Protein AF-A0A7S0MTZ6-F1 (afdb_monomer_lite)

Organism: NCBI:txid233186

InterPro domains:
  IPR000225 Armadillo [PF00514] (125-164)
  IPR000225 Armadillo [SM00185] (39-80)
  IPR000225 Armadillo [SM00185] (82-123)
  IPR000225 Armadillo [SM00185] (125-165)
  IPR011989 Armadillo-like helical [G3DSA:1.25.10.10] (43-173)
  IPR016024 Armadillo-type fold [SSF48371] (46-166)

Secondary structure (DSSP, 8-state):
-----S--S---S---PPP--PPP-PPPGGGG-TTSSSS-PPPPHHHHTTHHHHHHHHHH-TT-HHHHHHHHHHHHHHHTT-HHHHHHHHHTTHHHHHHHHTT-TT-HHHHHHHHHHHHHHTTT-HHHHHHHHHTTHHHHHHHHHT-S-HHHHHHHHHHHHHHH------------

Radius of gyration: 20.76 Å; chains: 1; bounding box: 44×49×82 Å

Foldseek 3Di:
DPPPPPPDPDDDDDDDDDPPPDDPDDPDPVVQPPVVDPPDDPQPVCVVVVVLLVLLVQLVDPPCLVSVLVSLQVLLVQLAVHQSSLVSNLVSVSLLSLLVQLVPPVRLSSVLSSLSNLLSSLQPDPSSLVSCVVSVSLVSLVVQCPDPDPSSNVSSVSSCCSSVPPPVPDPPDPDD

Structure (mmCIF, N/CA/C/O backbone):
data_AF-A0A7S0MTZ6-F1
#
_entry.id   AF-A0A7S0MTZ6-F1
#
loop_
_atom_site.group_PDB
_atom_site.id
_atom_site.type_symbol
_atom_site.label_atom_id
_atom_site.label_alt_id
_atom_site.label_comp_id
_atom_site.label_asym_id
_atom_site.label_entity_id
_atom_site.label_seq_id
_atom_site.pdbx_PDB_ins_code
_atom_site.Cartn_x
_atom_site.Cartn_y
_atom_site.Cartn_z
_atom_site.occupancy
_atom_site.B_iso_or_equiv
_atom_site.auth_seq_id
_atom_site.auth_comp_id
_atom_site.auth_asym_id
_atom_site.auth_atom_id
_atom_site.pdbx_PDB_model_num
ATOM 1 N N . ALA A 1 1 ? -5.129 -11.705 45.452 1.00 44.97 1 ALA A N 1
ATOM 2 C CA . ALA A 1 1 ? -3.745 -11.974 45.009 1.00 44.97 1 ALA A CA 1
ATOM 3 C C . ALA A 1 1 ? -3.607 -13.421 44.516 1.00 44.97 1 ALA A C 1
ATOM 5 O O . ALA A 1 1 ? -2.888 -14.213 45.104 1.00 44.97 1 ALA A O 1
ATOM 6 N N . ALA A 1 2 ? -4.328 -13.774 43.446 1.00 29.50 2 ALA A N 1
ATOM 7 C CA . ALA A 1 2 ? -4.371 -15.137 42.908 1.00 29.50 2 ALA A CA 1
ATOM 8 C C . ALA A 1 2 ? -4.611 -15.106 41.385 1.00 29.50 2 ALA A C 1
ATOM 10 O O . ALA A 1 2 ? -5.609 -15.612 40.892 1.00 29.50 2 ALA A O 1
ATOM 11 N N . ALA A 1 3 ? -3.708 -14.459 40.643 1.00 29.78 3 ALA A N 1
ATOM 12 C CA . ALA A 1 3 ? -3.711 -14.428 39.172 1.00 29.78 3 ALA A CA 1
ATOM 13 C C . ALA A 1 3 ? -2.573 -15.293 38.589 1.00 29.78 3 ALA A C 1
ATOM 15 O O . ALA A 1 3 ? -2.017 -14.992 37.540 1.00 29.78 3 ALA A O 1
ATOM 16 N N . ALA A 1 4 ? -2.228 -16.369 39.305 1.00 33.75 4 ALA A N 1
ATOM 17 C CA . ALA A 1 4 ? -1.254 -17.395 38.926 1.00 33.75 4 ALA A CA 1
ATOM 18 C C . ALA A 1 4 ? -1.939 -18.745 38.598 1.00 33.75 4 ALA A C 1
ATOM 20 O O . ALA A 1 4 ? -1.322 -19.797 38.716 1.00 33.75 4 ALA A O 1
ATOM 21 N N . ALA A 1 5 ? -3.226 -18.729 38.216 1.00 31.94 5 ALA A N 1
ATOM 22 C CA . ALA A 1 5 ? -4.073 -19.929 38.171 1.00 31.94 5 ALA A CA 1
ATOM 23 C C . ALA A 1 5 ? -4.900 -20.142 36.880 1.00 31.94 5 ALA A C 1
ATOM 25 O O . ALA A 1 5 ? -5.886 -20.865 36.910 1.00 31.94 5 ALA A O 1
ATOM 26 N N . ALA A 1 6 ? -4.494 -19.608 35.724 1.00 32.09 6 ALA A N 1
ATOM 27 C CA . ALA A 1 6 ? -5.002 -20.086 34.420 1.00 32.09 6 ALA A CA 1
ATOM 28 C C . ALA A 1 6 ? -3.858 -20.581 33.515 1.00 32.09 6 ALA A C 1
ATOM 30 O O . ALA A 1 6 ? -3.879 -20.437 32.299 1.00 32.09 6 ALA A O 1
ATOM 31 N N . ALA A 1 7 ? -2.842 -21.156 34.167 1.00 34.03 7 ALA A N 1
ATOM 32 C CA . ALA A 1 7 ? -1.643 -21.770 33.606 1.00 34.03 7 ALA A CA 1
ATOM 33 C C . ALA A 1 7 ? -1.713 -23.318 33.600 1.00 34.03 7 ALA A C 1
ATOM 35 O O . ALA A 1 7 ? -0.684 -23.980 33.657 1.00 34.03 7 ALA A O 1
ATOM 36 N N . ALA A 1 8 ? -2.905 -23.927 33.549 1.00 29.00 8 ALA A N 1
ATOM 37 C CA . ALA A 1 8 ? -3.050 -25.387 33.603 1.00 29.00 8 ALA A CA 1
ATOM 38 C C . ALA A 1 8 ? -4.292 -25.895 32.846 1.00 29.00 8 ALA A C 1
ATOM 40 O O . ALA A 1 8 ? -5.330 -26.119 33.455 1.00 29.00 8 ALA A O 1
ATOM 41 N N . ALA A 1 9 ? -4.178 -26.050 31.522 1.00 29.31 9 ALA A N 1
ATOM 42 C CA . ALA A 1 9 ? -4.948 -26.972 30.664 1.00 29.31 9 ALA A CA 1
ATOM 43 C C . ALA A 1 9 ? -4.595 -26.638 29.202 1.00 29.31 9 ALA A C 1
ATOM 45 O O . ALA A 1 9 ? -5.259 -25.849 28.547 1.00 29.31 9 ALA A O 1
ATOM 46 N N . ALA A 1 10 ? -3.467 -27.093 28.673 1.00 30.20 10 ALA A N 1
ATOM 47 C CA . ALA A 1 10 ? -3.463 -28.406 28.050 1.00 30.20 10 ALA A CA 1
ATOM 48 C C . ALA A 1 10 ? -2.047 -28.999 28.052 1.00 30.20 10 ALA A C 1
ATOM 50 O O . ALA A 1 10 ? -1.329 -28.964 27.059 1.00 30.20 10 ALA A O 1
ATOM 51 N N . ALA A 1 11 ? -1.650 -29.572 29.185 1.00 34.91 11 ALA A N 1
ATOM 52 C CA . ALA A 1 11 ? -0.626 -30.605 29.212 1.00 34.91 11 ALA A CA 1
ATOM 53 C C . ALA A 1 11 ? -1.342 -31.950 29.385 1.00 34.91 11 ALA A C 1
ATOM 55 O O . ALA A 1 11 ? -1.601 -32.336 30.518 1.00 34.91 11 ALA A O 1
ATOM 56 N N . ALA A 1 12 ? -1.728 -32.601 28.278 1.00 36.84 12 ALA A N 1
ATOM 57 C CA . ALA A 1 12 ? -1.954 -34.056 28.185 1.00 36.84 12 ALA A CA 1
ATOM 58 C C . ALA A 1 12 ? -2.469 -34.473 26.789 1.00 36.84 12 ALA A C 1
ATOM 60 O O . ALA A 1 12 ? -3.638 -34.799 26.622 1.00 36.84 12 ALA A O 1
ATOM 61 N N . ALA A 1 13 ? -1.591 -34.492 25.788 1.00 35.97 13 ALA A N 1
ATOM 62 C CA . ALA A 1 13 ? -1.629 -35.474 24.699 1.00 35.97 13 ALA A CA 1
ATOM 63 C C . ALA A 1 13 ? -0.272 -35.406 23.993 1.00 35.97 13 ALA A C 1
ATOM 65 O O . ALA A 1 13 ? 0.010 -34.477 23.243 1.00 35.97 13 ALA A O 1
ATOM 66 N N . GLY A 1 14 ? 0.620 -36.329 24.347 1.00 39.34 14 GLY A N 1
ATOM 67 C CA . GLY A 1 14 ? 1.990 -36.330 23.864 1.00 39.34 14 GLY A CA 1
ATOM 68 C C . GLY A 1 14 ? 2.077 -36.494 22.351 1.00 39.34 14 GLY A C 1
ATOM 69 O O . GLY A 1 14 ? 1.599 -37.481 21.813 1.00 39.34 14 GLY A O 1
ATOM 70 N N . MET A 1 15 ? 2.763 -35.556 21.707 1.00 39.47 15 MET A N 1
ATOM 71 C CA . MET A 1 15 ? 3.628 -35.756 20.544 1.00 39.47 15 MET A CA 1
ATOM 72 C C . MET A 1 15 ? 4.683 -34.642 20.631 1.00 39.47 15 MET A C 1
ATOM 74 O O . MET A 1 15 ? 4.350 -33.506 20.951 1.00 39.47 15 MET A O 1
ATOM 78 N N . GLY A 1 16 ? 5.959 -35.024 20.526 1.00 38.34 16 GLY A N 1
ATOM 79 C CA . GLY A 1 16 ? 7.120 -34.279 21.029 1.00 38.34 16 GLY A CA 1
ATOM 80 C C . GLY A 1 16 ? 7.359 -32.878 20.439 1.00 38.34 16 GLY A C 1
ATOM 81 O O . GLY A 1 16 ? 6.616 -32.424 19.572 1.00 38.34 16 GLY A O 1
ATOM 82 N N . PRO A 1 17 ? 8.409 -32.177 20.914 1.00 39.38 17 PRO A N 1
ATOM 83 C CA . PRO A 1 17 ? 8.728 -30.832 20.443 1.00 39.38 17 PRO A CA 1
ATOM 84 C C . PRO A 1 17 ? 8.897 -30.830 18.914 1.00 39.38 17 PRO A C 1
ATOM 86 O O . PRO A 1 17 ? 9.586 -31.715 18.394 1.00 39.38 17 PRO A O 1
ATOM 89 N N . PRO A 1 18 ? 8.307 -29.867 18.177 1.00 43.31 18 PRO A N 1
ATOM 90 C CA . PRO A 1 18 ? 8.636 -29.699 16.770 1.00 43.31 18 PRO A CA 1
ATOM 91 C C . PRO A 1 18 ? 10.140 -29.435 16.679 1.00 43.31 18 PRO A C 1
ATOM 93 O O . PRO A 1 18 ? 10.669 -28.572 17.384 1.00 43.31 18 PRO A O 1
ATOM 96 N N . ALA A 1 19 ? 10.836 -30.233 15.865 1.00 41.81 19 ALA A N 1
ATOM 97 C CA . ALA A 1 19 ? 12.267 -30.080 15.647 1.00 41.81 19 ALA A CA 1
ATOM 98 C C . ALA A 1 19 ? 12.579 -28.614 15.301 1.00 41.81 19 ALA A C 1
ATOM 100 O O . ALA A 1 19 ? 11.791 -27.988 14.581 1.00 41.81 19 ALA A O 1
ATOM 101 N N . PRO A 1 20 ? 13.694 -28.048 15.798 1.00 38.75 20 PRO A N 1
ATOM 102 C CA . PRO A 1 20 ? 14.069 -26.690 15.449 1.00 38.75 20 PRO A CA 1
ATOM 103 C C . PRO A 1 20 ? 14.199 -26.620 13.928 1.00 38.75 20 PRO A C 1
ATOM 105 O O . PRO A 1 20 ? 15.054 -27.281 13.338 1.00 38.75 20 PRO A O 1
ATOM 108 N N . VAL A 1 21 ? 13.315 -25.851 13.291 1.00 55.16 21 VAL A N 1
ATOM 109 C CA . VAL A 1 21 ? 13.438 -25.520 11.874 1.00 55.16 21 VAL A CA 1
ATOM 110 C C . VAL A 1 21 ? 14.697 -24.670 11.782 1.00 55.16 21 VAL A C 1
ATOM 112 O O . VAL A 1 21 ? 14.699 -23.498 12.158 1.00 55.16 21 VAL A O 1
ATOM 115 N N . GLY A 1 22 ? 15.806 -25.314 11.418 1.00 41.50 22 GLY A N 1
ATOM 116 C CA . GLY A 1 22 ? 17.091 -24.651 11.269 1.00 41.50 22 GLY A CA 1
ATOM 117 C C . GLY A 1 22 ? 16.979 -23.493 10.275 1.00 41.50 22 GLY A C 1
ATOM 118 O O . GLY A 1 22 ? 16.106 -23.523 9.401 1.00 41.50 22 GLY A O 1
ATOM 119 N N . PRO A 1 23 ? 17.836 -22.465 10.394 1.00 44.22 23 PRO A N 1
ATOM 120 C CA . PRO A 1 23 ? 17.849 -21.378 9.429 1.00 44.22 23 PRO A CA 1
ATOM 121 C C . PRO A 1 23 ? 18.001 -21.959 8.013 1.00 44.22 23 PRO A C 1
ATOM 123 O O . PRO A 1 23 ? 18.747 -22.931 7.839 1.00 44.22 23 PRO A O 1
ATOM 126 N N . PRO A 1 24 ? 17.302 -21.407 7.004 1.00 48.50 24 PRO A N 1
ATOM 127 C CA . PRO A 1 24 ? 17.468 -21.848 5.626 1.00 48.50 24 PRO A CA 1
ATOM 128 C C . PRO A 1 24 ? 18.958 -21.795 5.267 1.00 48.50 24 PRO A C 1
ATOM 130 O O . PRO A 1 24 ? 19.615 -20.772 5.464 1.00 48.50 24 PRO A O 1
ATOM 133 N N . GLN A 1 25 ? 19.502 -22.923 4.807 1.00 44.31 25 GLN A N 1
ATOM 134 C CA . GLN A 1 25 ? 20.911 -23.052 4.438 1.00 44.31 25 GLN A CA 1
ATOM 135 C C . GLN A 1 25 ? 21.184 -22.131 3.243 1.00 44.31 25 GLN A C 1
ATOM 137 O O . GLN A 1 25 ? 20.831 -22.450 2.107 1.00 44.31 25 GLN A O 1
ATOM 142 N N . LEU A 1 26 ? 21.776 -20.965 3.502 1.00 47.34 26 LEU A N 1
ATOM 143 C CA . LEU A 1 26 ? 22.270 -20.090 2.446 1.00 47.34 26 LEU A CA 1
ATOM 144 C C . LEU A 1 26 ? 23.449 -20.789 1.748 1.00 47.34 26 LEU A C 1
ATOM 146 O O . LEU A 1 26 ? 24.292 -21.379 2.431 1.00 47.34 26 LEU A O 1
ATOM 150 N N . PRO A 1 27 ? 23.549 -20.738 0.407 1.00 46.72 27 PRO A N 1
ATOM 151 C CA . PRO A 1 27 ? 24.708 -21.281 -0.288 1.00 46.72 27 PRO A CA 1
ATOM 152 C C . PRO A 1 27 ? 25.988 -20.583 0.190 1.00 46.72 27 PRO A C 1
ATOM 154 O O . PRO A 1 27 ? 25.980 -19.393 0.517 1.00 46.72 27 PRO A O 1
ATOM 157 N N . ALA A 1 28 ? 27.088 -21.340 0.227 1.00 48.34 28 ALA A N 1
ATOM 158 C CA . ALA A 1 28 ? 28.391 -20.872 0.689 1.00 48.34 28 ALA A CA 1
ATOM 159 C C . ALA A 1 28 ? 28.784 -19.538 0.027 1.00 48.34 28 ALA A C 1
ATOM 161 O O . ALA A 1 28 ? 28.593 -19.356 -1.174 1.00 48.34 28 ALA A O 1
ATOM 162 N N . ALA A 1 29 ? 29.379 -18.622 0.800 1.00 45.03 29 ALA A N 1
ATOM 163 C CA . ALA A 1 29 ? 29.771 -17.278 0.353 1.00 45.03 29 ALA A CA 1
ATOM 164 C C . ALA A 1 29 ? 30.618 -17.276 -0.941 1.00 45.03 29 ALA A C 1
ATOM 166 O O . ALA A 1 29 ? 30.559 -16.338 -1.731 1.00 45.03 29 ALA A O 1
ATOM 167 N N . SER A 1 30 ? 31.354 -18.360 -1.200 1.00 42.97 30 SER A N 1
ATOM 168 C CA . SER A 1 30 ? 32.157 -18.582 -2.408 1.00 42.97 30 SER A CA 1
ATOM 169 C C . SER A 1 30 ? 31.337 -18.736 -3.698 1.00 42.97 30 SER A C 1
ATOM 171 O O . SER A 1 30 ? 31.886 -18.556 -4.780 1.00 42.97 30 SER A O 1
ATOM 173 N N . ALA A 1 31 ? 30.040 -19.044 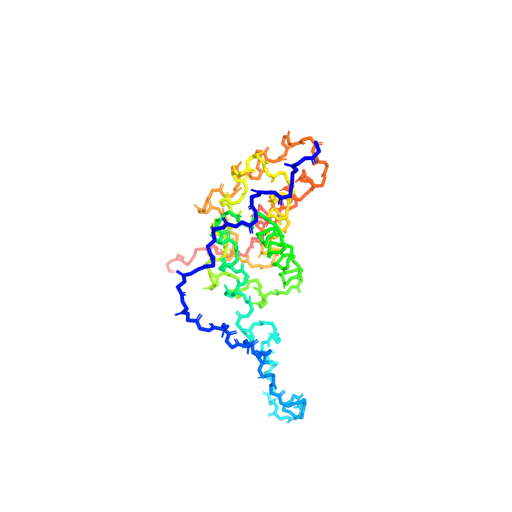-3.609 1.00 45.69 31 ALA A N 1
ATOM 174 C CA . ALA A 1 31 ? 29.143 -19.156 -4.762 1.00 45.69 31 ALA A CA 1
ATOM 175 C C . ALA A 1 31 ? 28.737 -17.789 -5.346 1.00 45.69 31 ALA A C 1
ATOM 177 O O . ALA A 1 31 ? 28.229 -17.724 -6.461 1.00 45.69 31 ALA A O 1
ATOM 178 N N . TR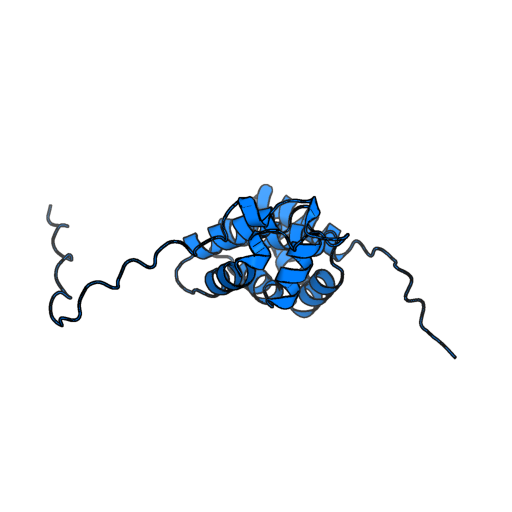P A 1 32 ? 28.993 -16.696 -4.620 1.00 52.75 32 TRP A N 1
ATOM 179 C CA . TRP A 1 32 ? 28.661 -15.326 -5.023 1.00 52.75 32 TRP A CA 1
ATOM 180 C C . TRP A 1 32 ? 29.827 -14.610 -5.720 1.00 52.75 32 TRP A C 1
ATOM 182 O O . TRP A 1 32 ? 29.836 -13.382 -5.802 1.00 52.75 32 TRP A O 1
ATOM 192 N N . GLN A 1 33 ? 30.841 -15.347 -6.198 1.00 45.59 33 GLN A N 1
ATOM 193 C CA . GLN A 1 33 ? 31.972 -14.732 -6.890 1.00 45.59 33 GLN A CA 1
ATOM 194 C C . GLN A 1 33 ? 31.502 -14.029 -8.180 1.00 45.59 33 GLN A C 1
ATOM 196 O O . GLN A 1 33 ? 30.951 -14.686 -9.067 1.00 45.59 33 GLN A O 1
ATOM 201 N N . PRO A 1 34 ? 31.762 -12.714 -8.327 1.00 44.59 34 PRO A N 1
ATOM 202 C CA . PRO A 1 34 ? 31.234 -11.902 -9.428 1.00 44.59 34 PRO A CA 1
ATOM 203 C C . PRO A 1 34 ? 31.731 -12.343 -10.812 1.00 44.59 34 PRO A C 1
ATOM 205 O O . PRO A 1 34 ? 31.102 -12.037 -11.817 1.00 44.59 34 PRO A O 1
ATOM 208 N N . SER A 1 35 ? 32.826 -13.102 -10.877 1.00 49.12 35 SER A N 1
ATOM 209 C CA . SER A 1 35 ? 33.402 -13.601 -12.130 1.00 49.12 35 SER A CA 1
ATOM 210 C C . SER A 1 35 ? 32.695 -14.840 -12.700 1.00 49.12 35 SER A C 1
ATOM 212 O O . SER A 1 35 ? 32.946 -15.190 -13.849 1.00 49.12 35 SER A O 1
ATOM 214 N N . ALA A 1 36 ? 31.840 -15.522 -11.924 1.00 48.62 36 ALA A N 1
ATOM 215 C CA . ALA A 1 36 ? 31.156 -16.748 -12.358 1.00 48.62 36 ALA A CA 1
ATOM 216 C C . ALA A 1 36 ? 29.817 -16.485 -13.074 1.00 48.62 36 ALA A C 1
ATOM 218 O O . ALA A 1 36 ? 29.297 -17.362 -13.761 1.00 48.62 36 ALA A O 1
ATOM 219 N N . LEU A 1 37 ? 29.263 -15.279 -12.937 1.00 51.25 37 LEU A N 1
ATOM 220 C CA . LEU A 1 37 ? 27.982 -14.892 -13.520 1.00 51.25 37 LEU A CA 1
ATOM 221 C C . LEU A 1 37 ? 28.224 -13.878 -14.630 1.00 51.25 37 LEU A C 1
ATOM 223 O O . LEU A 1 37 ? 28.272 -12.672 -14.403 1.00 51.25 37 LEU A O 1
ATOM 227 N N . GLY A 1 38 ? 28.383 -14.388 -15.850 1.00 46.03 38 GLY A N 1
ATOM 228 C CA . GLY A 1 38 ? 28.377 -13.568 -17.052 1.00 46.03 38 GLY A CA 1
ATOM 229 C C . GLY A 1 38 ? 27.118 -12.700 -17.105 1.00 46.03 38 GLY A C 1
ATOM 230 O O . GLY A 1 38 ? 26.040 -13.182 -17.431 1.00 46.03 38 GLY A O 1
ATOM 231 N N . GLY A 1 39 ? 27.264 -11.419 -16.764 1.00 49.44 39 GLY A N 1
ATOM 232 C CA . GLY A 1 39 ? 26.335 -10.340 -17.104 1.00 49.44 39 GLY A CA 1
ATOM 233 C C . GLY A 1 39 ? 24.929 -10.362 -16.493 1.00 49.44 39 GLY A C 1
ATOM 234 O O . GLY A 1 39 ? 24.158 -9.461 -16.807 1.00 49.44 39 GLY A O 1
ATOM 235 N N . LEU A 1 40 ? 24.574 -11.313 -15.627 1.00 46.12 40 LEU A N 1
ATOM 236 C CA . LEU A 1 40 ? 23.250 -11.371 -14.998 1.00 46.12 40 LEU A CA 1
ATOM 237 C C . LEU A 1 40 ? 23.403 -11.344 -13.475 1.00 46.12 40 LEU A C 1
ATOM 239 O O . LEU A 1 40 ? 23.766 -12.341 -12.853 1.00 46.12 40 LEU A O 1
ATOM 243 N N . MET A 1 41 ? 23.167 -10.175 -12.878 1.00 47.47 41 MET A N 1
ATOM 244 C CA . MET A 1 41 ? 23.104 -10.031 -11.425 1.00 47.47 41 MET A CA 1
ATOM 245 C C . MET A 1 41 ? 22.021 -10.991 -10.891 1.00 47.47 41 MET A C 1
ATOM 247 O O . MET A 1 41 ? 20.911 -10.989 -11.428 1.00 47.47 41 MET A O 1
ATOM 251 N N . PRO A 1 42 ? 22.314 -11.848 -9.894 1.00 50.69 42 PRO A N 1
ATOM 252 C CA . PRO A 1 42 ? 21.296 -12.717 -9.314 1.00 50.69 42 PRO A CA 1
ATOM 253 C C . PRO A 1 42 ? 20.208 -11.851 -8.658 1.00 50.69 42 PRO A C 1
ATOM 255 O O . PRO A 1 42 ? 20.533 -10.767 -8.161 1.00 50.69 42 PRO A O 1
ATOM 258 N N . PRO A 1 43 ? 18.934 -12.296 -8.628 1.00 52.31 43 PRO A N 1
ATOM 259 C CA . PRO A 1 43 ? 17.886 -11.549 -7.944 1.00 52.31 43 PRO A CA 1
ATOM 260 C C . PRO A 1 43 ? 18.313 -11.298 -6.490 1.00 52.31 43 PRO A C 1
ATOM 262 O O . PRO A 1 43 ? 18.998 -12.149 -5.908 1.00 52.31 43 PRO A O 1
ATOM 265 N N . PRO A 1 44 ? 17.935 -10.155 -5.890 1.00 62.88 44 PRO A N 1
ATOM 266 C CA . PRO A 1 44 ? 18.320 -9.815 -4.526 1.00 62.88 44 PRO A CA 1
ATOM 267 C C . PRO A 1 44 ? 18.060 -11.007 -3.598 1.00 62.88 44 PRO A C 1
ATOM 269 O O . PRO A 1 44 ? 17.010 -11.643 -3.688 1.00 62.88 44 PRO A O 1
ATOM 272 N N . ILE A 1 45 ? 19.023 -11.323 -2.721 1.00 63.62 45 ILE A N 1
ATOM 273 C CA . ILE A 1 45 ? 19.061 -12.535 -1.867 1.00 63.62 45 ILE A CA 1
ATOM 274 C C . ILE A 1 45 ? 17.710 -12.801 -1.180 1.00 63.62 45 ILE A C 1
ATOM 276 O O . ILE A 1 45 ? 17.282 -13.943 -1.027 1.00 63.62 45 ILE A O 1
ATOM 280 N N . PHE A 1 46 ? 17.011 -11.725 -0.827 1.00 67.06 46 PHE A N 1
ATOM 281 C CA . PHE A 1 46 ? 15.670 -11.736 -0.261 1.00 67.06 46 PHE A CA 1
ATOM 282 C C . PHE A 1 46 ? 14.620 -12.476 -1.120 1.00 67.06 46 PHE A C 1
ATOM 284 O O . PHE A 1 46 ? 13.829 -13.258 -0.590 1.00 67.06 46 PHE A O 1
ATOM 291 N N . LEU A 1 47 ? 14.621 -12.279 -2.441 1.00 66.94 47 LEU A N 1
ATOM 292 C CA . LEU A 1 47 ? 13.728 -12.977 -3.373 1.00 66.94 47 LEU A CA 1
ATOM 293 C C . LEU A 1 47 ? 14.171 -14.418 -3.614 1.00 66.94 47 LEU A C 1
ATOM 295 O O . LEU A 1 47 ? 13.326 -15.310 -3.644 1.00 66.94 47 LEU A O 1
ATOM 299 N N . ALA A 1 48 ? 15.480 -14.651 -3.744 1.00 62.53 48 ALA A N 1
ATOM 300 C CA . ALA A 1 48 ? 16.034 -15.987 -3.966 1.00 62.53 48 ALA A CA 1
ATOM 301 C C . ALA A 1 48 ? 15.720 -16.950 -2.804 1.00 62.53 48 ALA A C 1
ATOM 303 O O . ALA A 1 48 ? 15.515 -18.140 -3.024 1.00 62.53 48 ALA A O 1
ATOM 304 N N . ALA A 1 49 ? 15.617 -16.429 -1.579 1.00 70.50 49 ALA A N 1
ATOM 305 C CA . ALA A 1 49 ? 15.219 -17.187 -0.394 1.00 70.50 49 ALA A CA 1
ATOM 306 C C . ALA A 1 49 ? 13.693 -17.392 -0.255 1.00 70.50 49 ALA A C 1
ATOM 308 O O . ALA A 1 49 ? 13.242 -17.964 0.736 1.00 70.50 49 ALA A O 1
ATOM 309 N N . GLY A 1 50 ? 12.877 -16.901 -1.198 1.00 75.19 50 GLY A N 1
ATOM 310 C CA . GLY A 1 50 ? 11.414 -16.961 -1.109 1.00 75.19 50 GLY A CA 1
ATOM 311 C C . GLY A 1 50 ? 10.807 -16.006 -0.074 1.00 75.19 50 GLY A C 1
ATOM 312 O O . GLY A 1 50 ? 9.630 -16.142 0.266 1.00 75.19 50 GLY A O 1
ATOM 313 N N . GLY A 1 51 ? 11.576 -15.021 0.409 1.00 78.06 51 GLY A N 1
ATOM 314 C CA . GLY A 1 51 ? 11.175 -14.122 1.495 1.00 78.06 51 GLY A CA 1
ATOM 315 C C . GLY A 1 51 ? 9.882 -13.353 1.215 1.00 78.06 51 GLY A C 1
ATOM 316 O O . GLY A 1 51 ? 9.104 -13.107 2.133 1.00 78.06 51 GLY A O 1
ATOM 317 N N . MET A 1 52 ? 9.594 -13.049 -0.054 1.00 84.44 52 MET A N 1
ATOM 318 C CA . MET A 1 52 ? 8.365 -12.354 -0.442 1.00 84.44 52 MET A CA 1
ATOM 319 C C . MET A 1 52 ? 7.099 -13.160 -0.122 1.00 84.44 52 MET A C 1
ATOM 321 O O . MET A 1 52 ? 6.158 -12.612 0.446 1.00 84.44 52 MET A O 1
ATOM 325 N N . ASN A 1 53 ? 7.084 -14.461 -0.431 1.00 82.25 53 ASN A N 1
ATOM 326 C CA . ASN A 1 53 ? 5.924 -15.318 -0.164 1.00 82.25 53 ASN A CA 1
ATOM 327 C C . ASN A 1 53 ? 5.684 -15.459 1.341 1.00 82.25 53 ASN A C 1
ATOM 329 O O . ASN A 1 53 ? 4.552 -15.345 1.796 1.00 82.25 53 ASN A O 1
ATOM 333 N N . VAL A 1 54 ? 6.760 -15.604 2.121 1.00 86.31 54 VAL A N 1
ATOM 334 C CA . VAL A 1 54 ? 6.684 -15.700 3.586 1.00 86.31 54 VAL A CA 1
ATOM 335 C C . VAL A 1 54 ? 6.107 -14.425 4.203 1.00 86.31 54 VAL A C 1
ATOM 337 O O . VAL A 1 54 ? 5.248 -14.502 5.082 1.00 86.31 54 VAL A O 1
ATOM 340 N N . LEU A 1 55 ? 6.541 -13.244 3.743 1.00 86.12 55 LEU A N 1
ATOM 341 C CA . LEU A 1 55 ? 5.975 -11.980 4.219 1.00 86.12 55 LEU A CA 1
ATOM 342 C C . LEU A 1 55 ? 4.498 -11.845 3.835 1.00 86.12 55 LEU A C 1
ATOM 344 O O . LEU A 1 55 ? 3.695 -11.432 4.669 1.00 86.12 55 LEU A O 1
ATOM 348 N N . VAL A 1 56 ? 4.122 -12.233 2.613 1.00 87.19 56 VAL A N 1
ATOM 349 C CA . VAL A 1 56 ? 2.722 -12.204 2.165 1.00 87.19 56 VAL A CA 1
ATOM 350 C C . VAL A 1 56 ? 1.850 -13.181 2.960 1.00 87.19 56 VAL A C 1
ATOM 352 O O . VAL A 1 56 ? 0.734 -12.822 3.334 1.00 87.19 56 VAL A O 1
ATOM 355 N N . ASP A 1 57 ? 2.338 -14.374 3.294 1.00 87.06 57 ASP A N 1
ATOM 356 C CA . ASP A 1 57 ? 1.596 -15.304 4.153 1.00 87.06 57 ASP A CA 1
ATOM 357 C C . ASP A 1 57 ? 1.482 -14.801 5.597 1.00 87.06 57 ASP A C 1
ATOM 359 O O . ASP A 1 57 ? 0.430 -14.960 6.219 1.00 87.06 57 ASP A O 1
ATOM 363 N N . MET A 1 58 ? 2.490 -14.092 6.116 1.00 85.62 58 MET A N 1
ATOM 364 C CA . MET A 1 58 ? 2.358 -13.395 7.400 1.00 85.62 58 MET A CA 1
ATOM 365 C C . MET A 1 58 ? 1.302 -12.284 7.371 1.00 85.62 58 MET A C 1
ATOM 367 O O . MET A 1 58 ? 0.623 -12.090 8.378 1.00 85.62 58 MET A O 1
ATOM 371 N N . LEU A 1 59 ? 1.106 -11.583 6.246 1.00 85.75 59 LEU A N 1
ATOM 372 C CA . LEU A 1 59 ? 0.008 -10.612 6.123 1.00 85.75 59 LEU A CA 1
ATOM 373 C C . LEU A 1 59 ? -1.368 -11.289 6.225 1.00 85.75 59 LEU A C 1
ATOM 375 O O . LEU A 1 59 ? -2.299 -10.703 6.777 1.00 85.75 59 LEU A O 1
ATOM 379 N N . LYS A 1 60 ? -1.499 -12.526 5.730 1.00 85.00 60 LYS A N 1
ATOM 380 C CA . LYS A 1 60 ? -2.748 -13.307 5.776 1.00 85.00 60 LYS A CA 1
ATOM 381 C C . LYS A 1 60 ? -3.044 -13.904 7.149 1.00 85.00 60 LYS A C 1
ATOM 383 O O . LYS A 1 60 ? -4.191 -14.262 7.411 1.00 85.00 60 LYS A O 1
ATOM 388 N N . ALA A 1 61 ? -2.035 -14.041 8.009 1.00 80.69 61 ALA A N 1
ATOM 389 C CA . ALA A 1 61 ? -2.167 -14.679 9.313 1.00 80.69 61 ALA A CA 1
ATOM 390 C C . ALA A 1 61 ? -3.079 -13.861 10.249 1.00 80.69 61 ALA A C 1
ATOM 392 O O . ALA A 1 61 ? -2.643 -12.940 10.943 1.00 80.69 61 ALA A O 1
ATOM 393 N N . GLN A 1 62 ? -4.368 -14.208 10.263 1.00 72.06 62 GLN A N 1
ATOM 394 C CA . GLN A 1 62 ? -5.369 -13.566 11.111 1.00 72.06 62 GLN A CA 1
ATOM 395 C C . GLN A 1 62 ? -5.070 -13.796 12.600 1.00 72.06 62 GLN A C 1
ATOM 397 O O . GLN A 1 62 ? -4.634 -14.872 13.005 1.00 72.06 62 GLN A O 1
ATOM 402 N N . GLY A 1 63 ? -5.320 -12.775 13.423 1.00 73.50 63 GLY A N 1
ATOM 403 C CA . GLY A 1 63 ? -5.123 -12.839 14.876 1.00 73.50 63 GLY A CA 1
ATOM 404 C C . GLY A 1 63 ? -3.690 -12.574 15.350 1.00 73.50 63 GLY A C 1
ATOM 405 O O . GLY A 1 63 ? -3.445 -12.618 16.552 1.00 73.50 63 GLY A O 1
ATOM 406 N N . ASN A 1 64 ? -2.748 -12.267 14.447 1.00 82.69 64 ASN A N 1
ATOM 407 C CA . ASN A 1 64 ? -1.389 -11.856 14.811 1.00 82.69 64 ASN A CA 1
ATOM 408 C C . ASN A 1 64 ? -1.028 -10.487 14.220 1.00 82.69 64 ASN A C 1
ATOM 410 O O . ASN A 1 64 ? -0.186 -10.339 13.336 1.00 82.69 64 ASN A O 1
ATOM 414 N N . GLU A 1 65 ? -1.675 -9.469 14.766 1.00 84.25 65 GLU A N 1
ATOM 415 C CA . GLU A 1 65 ? -1.584 -8.062 14.369 1.00 84.25 65 GLU A CA 1
ATOM 416 C C . GLU A 1 65 ? -0.139 -7.541 14.383 1.00 84.25 65 GLU A C 1
ATOM 418 O O . GLU A 1 65 ? 0.298 -6.808 13.492 1.00 84.25 65 GLU A O 1
ATOM 423 N N . ARG A 1 66 ? 0.643 -7.974 15.381 1.00 83.38 66 ARG A N 1
ATOM 424 C CA . ARG A 1 66 ? 2.068 -7.642 15.493 1.00 83.38 66 ARG A CA 1
ATOM 425 C C . ARG A 1 66 ? 2.866 -8.232 14.337 1.00 83.38 66 ARG A C 1
ATOM 427 O O . ARG A 1 66 ? 3.672 -7.517 13.751 1.00 83.38 66 ARG A O 1
ATOM 434 N N . ALA A 1 67 ? 2.634 -9.497 13.988 1.00 86.31 67 ALA A N 1
ATOM 435 C CA . ALA A 1 67 ? 3.301 -10.119 12.847 1.00 86.31 67 ALA A CA 1
ATOM 436 C C . ALA A 1 67 ? 2.903 -9.448 11.527 1.00 86.31 67 ALA A C 1
ATOM 438 O O . ALA A 1 67 ? 3.781 -9.147 10.725 1.00 86.31 67 ALA A O 1
ATOM 439 N N . GLN A 1 68 ? 1.620 -9.124 11.335 1.00 88.06 68 GLN A N 1
ATOM 440 C CA . GLN A 1 68 ? 1.151 -8.398 10.149 1.00 88.06 68 GLN A CA 1
ATOM 441 C C . GLN A 1 68 ? 1.808 -7.015 10.030 1.00 88.06 68 GLN A C 1
ATOM 443 O O . GLN A 1 68 ? 2.257 -6.631 8.951 1.00 88.06 68 GLN A O 1
ATOM 448 N N . THR A 1 69 ? 1.937 -6.292 11.146 1.00 86.69 69 THR A N 1
ATOM 449 C CA . THR A 1 69 ? 2.586 -4.971 11.194 1.00 86.69 69 THR A CA 1
ATOM 450 C C . THR A 1 69 ? 4.070 -5.069 10.836 1.00 86.69 69 THR A C 1
ATOM 452 O O . THR A 1 69 ? 4.571 -4.278 10.035 1.00 86.69 69 THR A O 1
ATOM 455 N N . GLN A 1 70 ? 4.773 -6.063 11.389 1.00 87.06 70 GLN A N 1
ATOM 456 C CA . GLN A 1 70 ? 6.186 -6.303 11.082 1.00 87.06 70 GLN A CA 1
ATOM 457 C C . GLN A 1 70 ? 6.382 -6.765 9.636 1.00 87.06 70 GLN A C 1
ATOM 459 O O . GLN A 1 70 ? 7.308 -6.308 8.972 1.00 87.06 70 GLN A O 1
ATOM 464 N N . ALA A 1 71 ? 5.487 -7.603 9.112 1.00 88.19 71 ALA A N 1
ATOM 465 C CA . ALA A 1 71 ? 5.525 -8.042 7.725 1.00 88.19 71 ALA A CA 1
ATOM 466 C C . ALA A 1 71 ? 5.292 -6.877 6.756 1.00 88.19 71 ALA A C 1
ATOM 468 O O . ALA A 1 71 ? 6.052 -6.718 5.804 1.00 88.19 71 ALA A O 1
ATOM 469 N N . ALA A 1 72 ? 4.314 -6.008 7.027 1.00 88.31 72 ALA A N 1
ATOM 470 C CA . ALA A 1 72 ? 4.091 -4.796 6.243 1.00 88.31 72 ALA A CA 1
ATOM 471 C C . ALA A 1 72 ? 5.305 -3.849 6.305 1.00 88.31 72 ALA A C 1
ATOM 473 O O . ALA A 1 72 ? 5.724 -3.315 5.281 1.00 88.31 72 ALA A O 1
ATOM 474 N N . GLY A 1 73 ? 5.925 -3.695 7.480 1.00 85.69 73 GLY A N 1
ATOM 475 C CA . GLY A 1 73 ? 7.173 -2.941 7.631 1.00 85.69 73 GLY A CA 1
ATOM 476 C C . GLY A 1 73 ? 8.333 -3.530 6.824 1.00 85.69 73 GLY A C 1
ATOM 477 O O . GLY A 1 73 ? 9.011 -2.805 6.103 1.00 85.69 73 GLY A O 1
ATOM 478 N N . ALA A 1 74 ? 8.525 -4.846 6.877 1.00 86.75 74 ALA A N 1
ATOM 479 C CA . ALA A 1 74 ? 9.555 -5.527 6.098 1.00 86.75 74 ALA A CA 1
ATOM 480 C C . ALA A 1 74 ? 9.305 -5.409 4.586 1.00 86.75 74 ALA A C 1
ATOM 482 O O . ALA A 1 74 ? 10.248 -5.223 3.822 1.00 86.75 74 ALA A O 1
ATOM 483 N N . LEU A 1 75 ? 8.043 -5.456 4.147 1.00 87.31 75 LEU A N 1
ATOM 484 C CA . LEU A 1 75 ? 7.667 -5.250 2.747 1.00 87.31 75 LEU A CA 1
ATOM 485 C C . LEU A 1 75 ? 7.914 -3.819 2.278 1.00 87.31 75 LEU A C 1
ATOM 487 O O . LEU A 1 75 ? 8.345 -3.629 1.141 1.00 87.31 75 LEU A O 1
ATOM 491 N N . PHE A 1 76 ? 7.676 -2.829 3.139 1.00 87.06 76 PHE A N 1
ATOM 492 C CA . PHE A 1 76 ? 8.036 -1.441 2.867 1.00 87.06 76 PHE A CA 1
ATOM 493 C C . PHE A 1 76 ? 9.536 -1.306 2.594 1.00 87.06 76 PHE A C 1
ATOM 495 O O . PHE A 1 76 ? 9.904 -0.839 1.518 1.00 87.06 76 PHE A O 1
ATOM 502 N N . GLU A 1 77 ? 10.383 -1.782 3.508 1.00 85.88 77 GLU A N 1
ATOM 503 C CA . GLU A 1 77 ? 11.845 -1.723 3.359 1.00 85.88 77 GLU A CA 1
ATOM 504 C C . GLU A 1 77 ? 12.325 -2.531 2.144 1.00 85.88 77 GLU A C 1
ATOM 506 O O . GLU A 1 77 ? 13.146 -2.064 1.357 1.00 85.88 77 GLU A O 1
ATOM 511 N N . ALA A 1 78 ? 11.765 -3.726 1.930 1.00 82.50 78 ALA A N 1
ATOM 512 C CA . ALA A 1 78 ? 12.124 -4.571 0.797 1.00 82.50 78 ALA A CA 1
ATOM 513 C C . ALA A 1 78 ? 11.747 -3.924 -0.542 1.00 82.50 78 ALA A C 1
ATOM 515 O O . ALA A 1 78 ? 12.504 -4.026 -1.504 1.00 82.50 78 ALA A O 1
ATOM 516 N N . CYS A 1 79 ? 10.594 -3.261 -0.635 1.00 84.12 79 CYS A N 1
ATOM 517 C CA . CYS A 1 79 ? 10.142 -2.624 -1.874 1.00 84.12 79 CYS A CA 1
ATOM 518 C C . CYS A 1 79 ? 10.722 -1.218 -2.074 1.00 84.12 79 CYS A C 1
ATOM 520 O O . CYS A 1 79 ? 10.708 -0.712 -3.204 1.00 84.12 79 CYS A O 1
ATOM 522 N N . ALA A 1 80 ? 11.222 -0.575 -1.015 1.00 80.88 80 ALA A N 1
ATOM 523 C CA . ALA A 1 80 ? 11.803 0.756 -1.077 1.00 80.88 80 ALA A CA 1
ATOM 524 C C . ALA A 1 80 ? 12.989 0.759 -2.050 1.00 80.88 80 ALA A C 1
ATOM 526 O O . ALA A 1 80 ? 13.981 0.065 -1.858 1.00 80.88 80 ALA A O 1
ATOM 527 N N . ASN A 1 81 ? 12.857 1.525 -3.135 1.00 77.31 81 ASN A N 1
ATOM 528 C CA . ASN A 1 81 ? 13.880 1.693 -4.170 1.00 77.31 81 ASN A CA 1
ATOM 529 C C . ASN A 1 81 ? 14.393 0.391 -4.835 1.00 77.31 81 ASN A C 1
ATOM 531 O O . ASN A 1 81 ? 15.485 0.383 -5.394 1.00 77.31 81 ASN A O 1
ATOM 535 N N . ASN A 1 82 ? 13.611 -0.696 -4.805 1.00 80.12 82 ASN A N 1
ATOM 536 C CA . ASN A 1 82 ? 14.002 -1.999 -5.353 1.00 80.12 82 ASN A CA 1
ATOM 537 C C . ASN A 1 82 ? 12.939 -2.531 -6.334 1.00 80.12 82 ASN A C 1
ATOM 539 O O . ASN A 1 82 ? 11.977 -3.177 -5.908 1.00 80.12 82 ASN A O 1
ATOM 543 N N . PRO A 1 83 ? 13.071 -2.283 -7.651 1.00 81.44 83 PRO A N 1
ATOM 544 C CA . PRO A 1 83 ? 12.055 -2.664 -8.636 1.00 81.44 83 PRO A CA 1
ATOM 545 C C . PRO A 1 83 ? 11.861 -4.185 -8.755 1.00 81.44 83 PRO A C 1
ATOM 547 O O . PRO A 1 83 ? 10.741 -4.637 -8.987 1.00 81.44 83 PRO A O 1
ATOM 550 N N . GLU A 1 84 ? 12.912 -4.979 -8.539 1.00 82.56 84 GLU A N 1
ATOM 551 C CA . GLU A 1 84 ? 12.840 -6.448 -8.543 1.00 82.56 84 GLU A CA 1
ATOM 552 C C . GLU A 1 84 ? 11.989 -6.966 -7.382 1.00 82.56 84 GLU A C 1
ATOM 554 O O . GLU A 1 84 ? 11.123 -7.815 -7.581 1.00 82.56 84 GLU A O 1
ATOM 559 N N . ASN A 1 85 ? 12.155 -6.397 -6.183 1.00 83.25 85 ASN A N 1
ATOM 560 C CA . ASN A 1 85 ? 11.324 -6.735 -5.02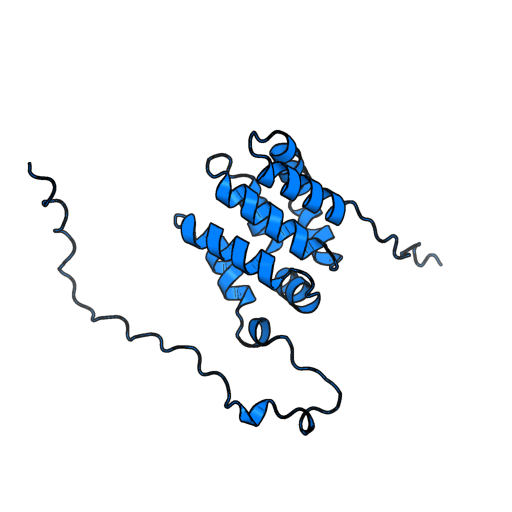8 1.00 83.25 85 ASN A CA 1
ATOM 561 C C . ASN A 1 85 ? 9.875 -6.291 -5.239 1.00 83.25 85 ASN A C 1
ATOM 563 O O . ASN A 1 85 ? 8.951 -7.034 -4.920 1.00 83.25 85 ASN A O 1
ATOM 567 N N . GLN A 1 86 ? 9.653 -5.127 -5.853 1.00 85.75 86 GLN A N 1
ATOM 568 C CA . GLN A 1 86 ? 8.303 -4.691 -6.215 1.00 85.75 86 GLN A CA 1
ATOM 569 C C . GLN A 1 86 ? 7.636 -5.670 -7.196 1.00 85.75 86 GLN A C 1
ATOM 571 O O . GLN A 1 86 ? 6.458 -5.983 -7.037 1.00 85.75 86 GLN A O 1
ATOM 576 N N . ALA A 1 87 ? 8.371 -6.177 -8.192 1.00 85.69 87 ALA A N 1
ATOM 577 C CA . ALA A 1 87 ? 7.871 -7.204 -9.109 1.00 85.69 87 ALA A CA 1
ATOM 578 C C . ALA A 1 87 ? 7.649 -8.554 -8.410 1.00 85.69 87 ALA A C 1
ATOM 580 O O . ALA A 1 87 ? 6.647 -9.221 -8.661 1.00 85.69 87 ALA A O 1
ATOM 581 N N . GLY A 1 88 ? 8.530 -8.933 -7.483 1.00 82.94 88 GLY A N 1
ATOM 582 C CA . GLY A 1 88 ? 8.346 -10.114 -6.643 1.00 82.94 88 GLY A CA 1
ATOM 583 C C . GLY A 1 88 ? 7.058 -10.044 -5.824 1.00 82.94 88 GLY A C 1
ATOM 584 O O . GLY A 1 88 ? 6.338 -11.034 -5.732 1.00 82.94 88 GLY A O 1
ATOM 585 N N . LEU A 1 89 ? 6.733 -8.870 -5.280 1.00 85.56 89 LEU A N 1
ATOM 586 C CA . LEU A 1 89 ? 5.507 -8.651 -4.518 1.00 85.56 89 LEU A CA 1
ATOM 587 C C . LEU A 1 89 ? 4.242 -8.801 -5.372 1.00 85.56 89 LEU A C 1
ATOM 589 O O . LEU A 1 89 ? 3.270 -9.406 -4.916 1.00 85.56 89 LEU A O 1
ATOM 593 N N . PHE A 1 90 ? 4.270 -8.270 -6.598 1.00 86.38 90 PHE A N 1
ATOM 594 C CA . PHE A 1 90 ? 3.200 -8.460 -7.577 1.00 86.38 90 PHE A CA 1
ATOM 595 C C . PHE A 1 90 ? 2.985 -9.952 -7.852 1.00 86.38 90 PHE A C 1
ATOM 597 O O . PHE A 1 90 ? 1.878 -10.463 -7.707 1.00 86.38 90 PHE A O 1
ATOM 604 N N . ASN A 1 91 ? 4.067 -10.674 -8.159 1.00 84.12 91 ASN A N 1
ATOM 605 C CA . ASN A 1 91 ? 4.014 -12.109 -8.444 1.00 84.12 91 ASN A CA 1
ATOM 606 C C . ASN A 1 91 ? 3.529 -12.938 -7.243 1.00 84.12 91 ASN A C 1
ATOM 608 O O . ASN A 1 91 ? 2.901 -13.976 -7.431 1.00 84.12 91 ASN A O 1
ATOM 612 N N . ALA A 1 92 ? 3.798 -12.481 -6.018 1.00 83.94 92 ALA A N 1
ATOM 613 C CA . ALA A 1 92 ? 3.321 -13.111 -4.790 1.00 83.94 92 ALA A CA 1
ATOM 614 C C . ALA A 1 92 ? 1.854 -12.767 -4.445 1.00 83.94 92 ALA A C 1
ATOM 616 O O . ALA A 1 92 ? 1.316 -13.304 -3.476 1.00 83.94 92 ALA A O 1
ATOM 617 N N . GLY A 1 93 ? 1.198 -11.863 -5.186 1.00 86.31 93 GLY A N 1
ATOM 618 C CA . GLY A 1 93 ? -0.184 -11.444 -4.916 1.00 86.31 93 GLY A CA 1
ATOM 619 C C . GLY A 1 93 ? -0.347 -10.706 -3.581 1.00 86.31 93 GLY A C 1
ATOM 620 O O . GLY A 1 93 ? -1.368 -10.833 -2.899 1.00 86.31 93 GLY A O 1
ATOM 621 N N . GLY A 1 94 ? 0.678 -9.964 -3.152 1.00 86.56 94 GLY A N 1
ATOM 622 C CA . GLY A 1 94 ? 0.669 -9.285 -1.853 1.00 86.56 94 GLY A CA 1
ATOM 623 C C . GLY A 1 94 ? -0.179 -8.010 -1.809 1.00 86.56 94 GLY A C 1
ATOM 624 O O . GLY A 1 94 ? -0.631 -7.609 -0.737 1.00 86.56 94 GLY A O 1
ATOM 625 N N . MET A 1 95 ? -0.432 -7.378 -2.958 1.00 90.38 95 MET A N 1
ATOM 626 C CA . MET A 1 95 ? -1.129 -6.089 -3.037 1.00 90.38 95 MET A CA 1
ATOM 627 C C . MET A 1 95 ? -2.576 -6.117 -2.504 1.00 90.38 95 MET A C 1
ATOM 629 O O . MET A 1 95 ? -2.900 -5.269 -1.667 1.00 90.38 95 MET A O 1
ATOM 633 N N . PRO A 1 96 ? -3.445 -7.071 -2.897 1.00 89.19 96 PRO A N 1
ATOM 634 C CA . PRO A 1 96 ? -4.816 -7.150 -2.387 1.00 89.19 96 PRO A CA 1
ATOM 635 C C . PRO A 1 96 ? -4.870 -7.285 -0.863 1.00 89.19 96 PRO A C 1
ATOM 637 O O . PRO A 1 96 ? -5.695 -6.648 -0.211 1.00 89.19 96 PRO A O 1
ATOM 640 N N . HIS A 1 97 ? -3.931 -8.042 -0.292 1.00 90.12 97 HIS A N 1
ATOM 641 C CA . HIS A 1 97 ? -3.823 -8.250 1.148 1.00 90.12 97 HIS A CA 1
ATOM 642 C C . HIS A 1 97 ? -3.462 -6.954 1.872 1.00 90.12 97 HIS A C 1
ATOM 644 O O . HIS A 1 97 ? -4.110 -6.602 2.851 1.00 90.12 97 HIS A O 1
ATOM 650 N N . MET A 1 98 ? -2.497 -6.181 1.364 1.00 89.38 98 MET A N 1
ATOM 651 C CA . MET A 1 98 ? -2.190 -4.870 1.952 1.00 89.38 98 MET A CA 1
ATOM 652 C C . MET A 1 98 ? -3.381 -3.917 1.894 1.00 89.38 98 MET A C 1
ATOM 654 O O . MET A 1 98 ? -3.621 -3.184 2.850 1.00 89.38 98 MET A O 1
ATOM 658 N N . VAL A 1 99 ? -4.147 -3.938 0.800 1.00 90.31 99 VAL A N 1
ATOM 659 C CA . VAL A 1 99 ? -5.360 -3.119 0.667 1.00 90.31 99 VAL A CA 1
ATOM 660 C C . VAL A 1 99 ? -6.442 -3.545 1.659 1.00 90.31 99 VAL A C 1
ATOM 662 O O . VAL A 1 99 ? -7.153 -2.692 2.191 1.00 90.31 99 VAL A O 1
ATOM 665 N N . GLU A 1 100 ? -6.562 -4.838 1.952 1.00 90.00 100 GLU A N 1
ATOM 666 C CA . GLU A 1 100 ? -7.465 -5.328 2.993 1.00 90.00 100 GLU A CA 1
ATOM 667 C C . GLU A 1 100 ? -7.060 -4.818 4.383 1.00 90.00 100 GLU A C 1
ATOM 669 O O . GLU A 1 100 ? -7.920 -4.378 5.147 1.00 90.00 100 GLU A O 1
ATOM 674 N N . LEU A 1 101 ? -5.759 -4.778 4.685 1.00 88.38 101 LEU A N 1
ATOM 675 C CA . LEU A 1 101 ? -5.251 -4.251 5.957 1.00 88.38 101 LEU A CA 1
ATOM 676 C C . LEU A 1 101 ? -5.563 -2.760 6.151 1.00 88.38 101 LEU A C 1
ATOM 678 O O . LEU A 1 101 ? -5.806 -2.336 7.279 1.00 88.38 101 LEU A O 1
ATOM 682 N N . LEU A 1 102 ? -5.663 -1.969 5.074 1.00 86.88 102 LEU A N 1
ATOM 683 C CA . LEU A 1 102 ? -6.102 -0.567 5.166 1.00 86.88 102 LEU A CA 1
ATOM 684 C C . LEU A 1 102 ? -7.528 -0.424 5.718 1.00 86.88 102 LEU A C 1
ATOM 686 O O . LEU A 1 102 ? -7.873 0.631 6.246 1.00 86.88 102 LEU A O 1
ATOM 690 N N . LYS A 1 103 ? -8.370 -1.458 5.606 1.00 85.38 103 LYS A N 1
ATOM 691 C CA . LYS A 1 103 ? -9.768 -1.421 6.064 1.00 85.38 103 LYS A CA 1
ATOM 692 C C . LYS A 1 103 ? -9.913 -1.683 7.568 1.00 85.38 103 LYS A C 1
ATOM 694 O O . LYS A 1 103 ? -11.007 -1.508 8.099 1.00 85.38 103 LYS A O 1
ATOM 699 N N . ARG A 1 104 ? -8.837 -2.076 8.260 1.00 84.06 104 ARG A N 1
ATOM 700 C CA . ARG A 1 104 ? -8.841 -2.374 9.701 1.00 84.06 104 ARG A CA 1
ATOM 701 C C . ARG A 1 104 ? -8.706 -1.106 10.538 1.00 84.06 104 ARG A C 1
ATOM 703 O O . ARG A 1 104 ? -7.632 -0.768 11.025 1.00 84.06 104 ARG A O 1
ATOM 710 N N . ALA A 1 105 ? -9.815 -0.377 10.651 1.00 77.56 105 ALA A N 1
ATOM 711 C CA . ALA A 1 105 ? -9.898 0.894 11.376 1.00 77.56 105 ALA A CA 1
ATOM 712 C C . ALA A 1 105 ? -9.604 0.774 12.882 1.00 77.56 105 ALA A C 1
ATOM 714 O O . ALA A 1 105 ? -9.289 1.768 13.529 1.00 77.56 105 ALA A O 1
ATOM 715 N N . ASP A 1 106 ? -9.686 -0.435 13.431 1.00 82.44 106 ASP A N 1
ATOM 716 C CA . ASP A 1 106 ? -9.307 -0.777 14.799 1.00 82.44 106 ASP A CA 1
ATOM 717 C C . ASP A 1 106 ? -7.780 -0.789 15.028 1.00 82.44 106 ASP A C 1
ATOM 719 O O . ASP A 1 106 ? -7.340 -0.828 16.176 1.00 82.44 106 ASP A O 1
ATOM 723 N N . GLN A 1 107 ? -6.966 -0.707 13.964 1.00 84.25 107 GLN A N 1
ATOM 724 C CA . GLN A 1 107 ? -5.514 -0.921 14.019 1.00 84.25 107 GLN A CA 1
ATOM 725 C 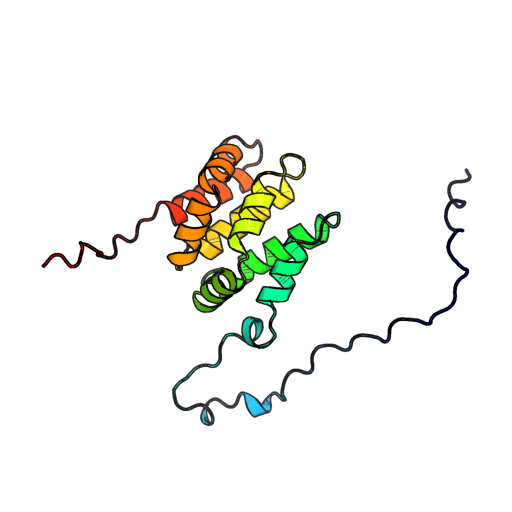C . GLN A 1 107 ? -4.716 0.169 13.270 1.00 84.25 107 GLN A C 1
ATOM 727 O O . GLN A 1 107 ? -4.197 -0.069 12.172 1.00 84.25 107 GLN A O 1
ATOM 732 N N . PRO A 1 108 ? -4.551 1.370 13.852 1.00 82.31 108 PRO A N 1
ATOM 733 C CA . PRO A 1 108 ? -3.941 2.511 13.163 1.00 82.31 108 PRO A CA 1
ATOM 734 C C . PRO A 1 108 ? -2.479 2.275 12.748 1.00 82.31 108 PRO A C 1
ATOM 736 O O . PRO A 1 108 ? -2.082 2.680 11.654 1.00 82.31 108 PRO A O 1
ATOM 739 N N . ASP A 1 109 ? -1.681 1.587 13.572 1.00 85.62 109 ASP A N 1
ATOM 740 C CA . ASP A 1 109 ? -0.285 1.250 13.252 1.00 85.62 109 ASP A CA 1
ATOM 741 C C . ASP A 1 109 ? -0.175 0.312 12.043 1.00 85.62 109 ASP A C 1
ATOM 743 O O . ASP A 1 109 ? 0.682 0.489 11.172 1.00 85.62 109 ASP A O 1
ATOM 747 N N . LEU A 1 110 ? -1.076 -0.669 11.962 1.00 88.00 110 LEU A N 1
ATOM 748 C CA . LEU A 1 110 ? -1.130 -1.617 10.857 1.00 88.00 110 LEU A CA 1
ATOM 749 C C . LEU A 1 110 ? -1.561 -0.922 9.563 1.00 88.00 110 LEU A C 1
ATOM 751 O O . LEU A 1 110 ? -0.938 -1.132 8.521 1.00 88.00 110 LEU A O 1
ATOM 755 N N . GLN A 1 111 ? -2.567 -0.045 9.635 1.00 88.50 111 GLN A N 1
ATOM 756 C CA . GLN A 1 111 ? -2.991 0.781 8.502 1.00 88.50 111 GLN A CA 1
ATOM 757 C C . GLN A 1 111 ? -1.856 1.675 7.996 1.00 88.50 111 GLN A C 1
ATOM 759 O O . GLN A 1 111 ? -1.633 1.761 6.787 1.00 88.50 111 GLN A O 1
ATOM 764 N N . ALA A 1 112 ? -1.108 2.307 8.906 1.00 87.38 112 ALA A N 1
ATOM 765 C CA . ALA A 1 112 ? 0.037 3.136 8.550 1.00 87.38 112 ALA A CA 1
ATOM 766 C C . ALA A 1 112 ? 1.110 2.313 7.826 1.00 87.38 112 ALA A C 1
ATOM 768 O O . ALA A 1 112 ? 1.549 2.691 6.739 1.00 87.38 112 ALA A O 1
ATOM 769 N N . LYS A 1 113 ? 1.487 1.151 8.375 1.00 89.62 113 LYS A N 1
ATOM 770 C CA . LYS A 1 113 ? 2.494 0.273 7.760 1.00 89.62 113 LYS A CA 1
ATOM 771 C C . LYS A 1 113 ? 2.044 -0.288 6.416 1.00 89.62 113 LYS A C 1
ATOM 773 O O . LYS A 1 113 ? 2.841 -0.317 5.480 1.00 89.62 113 LYS A O 1
ATOM 778 N N . ALA A 1 114 ? 0.777 -0.671 6.286 1.00 90.31 114 ALA A N 1
ATOM 779 C CA . ALA A 1 114 ? 0.211 -1.105 5.015 1.00 90.31 114 ALA A CA 1
ATOM 780 C C . ALA A 1 114 ? 0.244 0.025 3.970 1.00 90.31 114 ALA A C 1
ATOM 782 O O . ALA A 1 114 ? 0.663 -0.204 2.836 1.00 90.31 114 ALA A O 1
ATOM 783 N N . ALA A 1 115 ? -0.107 1.259 4.347 1.00 90.38 115 ALA A N 1
ATOM 784 C CA . ALA A 1 115 ? -0.028 2.412 3.450 1.00 90.38 115 ALA A CA 1
ATOM 785 C C . ALA A 1 115 ? 1.419 2.706 3.014 1.00 90.38 115 ALA A C 1
ATOM 787 O O . ALA A 1 115 ? 1.664 2.946 1.829 1.00 90.38 115 ALA A O 1
ATOM 788 N N . GLN A 1 116 ? 2.385 2.625 3.938 1.00 89.75 116 GLN A N 1
ATOM 789 C CA . GLN A 1 116 ? 3.815 2.754 3.632 1.00 89.75 116 GLN A CA 1
ATOM 790 C C . GLN A 1 116 ? 4.269 1.690 2.626 1.00 89.75 116 GLN A C 1
ATOM 792 O O . GLN A 1 11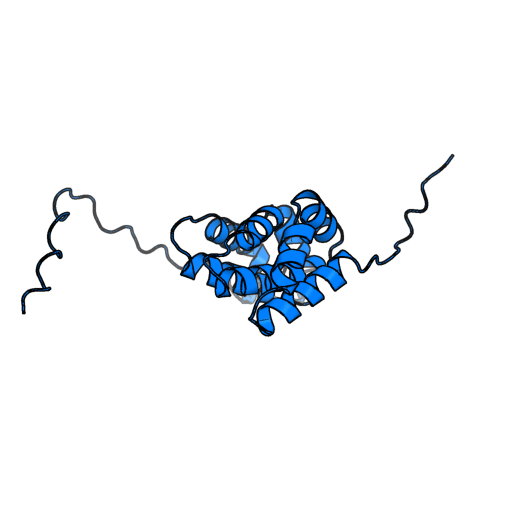6 ? 4.867 2.022 1.599 1.00 89.75 116 GLN A O 1
ATOM 797 N N . ALA A 1 117 ? 3.936 0.423 2.879 1.00 89.88 117 ALA A N 1
ATOM 798 C CA . ALA A 1 117 ? 4.293 -0.688 2.004 1.00 89.88 117 ALA A CA 1
ATOM 799 C C . ALA A 1 117 ? 3.707 -0.522 0.595 1.00 89.88 117 ALA A C 1
ATOM 801 O O . ALA A 1 117 ? 4.433 -0.670 -0.388 1.00 89.88 117 ALA A O 1
ATOM 802 N N . ILE A 1 118 ? 2.438 -0.113 0.485 1.00 90.56 118 ILE A N 1
ATOM 803 C CA . ILE A 1 118 ? 1.791 0.186 -0.802 1.00 90.56 118 ILE A CA 1
ATOM 804 C C . ILE A 1 118 ? 2.505 1.338 -1.520 1.00 90.56 118 ILE A C 1
ATOM 806 O O . ILE A 1 118 ? 2.745 1.248 -2.727 1.00 90.56 118 ILE A O 1
ATOM 810 N N . ALA A 1 119 ? 2.884 2.403 -0.804 1.00 89.00 119 ALA A N 1
ATOM 811 C CA . ALA A 1 119 ? 3.610 3.527 -1.391 1.00 89.00 119 ALA A CA 1
ATOM 812 C C . ALA A 1 119 ? 4.945 3.088 -2.006 1.00 89.00 119 ALA A C 1
ATOM 814 O O . ALA A 1 119 ? 5.249 3.479 -3.137 1.00 89.00 119 ALA A O 1
ATOM 815 N N . ALA A 1 120 ? 5.711 2.255 -1.295 1.00 87.94 120 ALA A N 1
ATOM 816 C CA . ALA A 1 120 ? 6.971 1.705 -1.787 1.00 87.94 120 ALA A CA 1
ATOM 817 C C . ALA A 1 120 ? 6.753 0.735 -2.960 1.00 87.94 120 ALA A C 1
ATOM 819 O O . ALA A 1 120 ? 7.408 0.865 -3.995 1.00 87.94 120 ALA A O 1
ATOM 820 N N . ALA A 1 121 ? 5.785 -0.178 -2.843 1.00 86.69 121 ALA A N 1
ATOM 821 C CA . ALA A 1 121 ? 5.436 -1.162 -3.868 1.00 86.69 121 ALA A CA 1
ATOM 822 C C . ALA A 1 121 ? 5.017 -0.526 -5.205 1.00 86.69 121 ALA A C 1
ATOM 824 O O . ALA A 1 121 ? 5.353 -1.035 -6.278 1.00 86.69 121 ALA A O 1
ATOM 825 N N . CYS A 1 122 ? 4.296 0.595 -5.143 1.00 86.50 122 CYS A N 1
ATOM 826 C CA . CYS A 1 122 ? 3.763 1.314 -6.302 1.00 86.50 122 CYS A CA 1
ATOM 827 C C . CYS A 1 122 ? 4.733 2.343 -6.906 1.00 86.50 122 CYS A C 1
ATOM 829 O O . CYS A 1 122 ? 4.407 2.961 -7.925 1.00 86.50 122 CYS A O 1
ATOM 831 N N . GLY A 1 123 ? 5.903 2.567 -6.297 1.00 82.38 123 GLY A N 1
ATOM 832 C CA . GLY A 1 123 ? 6.821 3.635 -6.700 1.00 82.38 123 GLY A CA 1
ATOM 833 C C . GLY A 1 123 ? 7.332 3.485 -8.137 1.00 82.38 123 GLY A C 1
ATOM 834 O O . GLY A 1 123 ? 7.204 4.406 -8.947 1.00 82.38 123 GLY A O 1
ATOM 835 N N . GLN A 1 124 ? 7.880 2.316 -8.486 1.00 79.69 124 GLN A N 1
ATOM 836 C CA . GLN A 1 124 ? 8.466 2.060 -9.812 1.00 79.69 124 GLN A CA 1
ATOM 837 C C . GLN A 1 124 ? 7.654 1.034 -10.624 1.00 79.69 124 GLN A C 1
ATOM 839 O O . GLN A 1 124 ? 7.686 1.074 -11.853 1.00 79.69 124 GLN A O 1
ATOM 844 N N . ASN A 1 125 ? 6.858 0.181 -9.974 1.00 82.44 125 ASN A N 1
ATOM 845 C CA . ASN A 1 125 ? 6.126 -0.904 -10.624 1.00 82.44 125 ASN A CA 1
ATOM 846 C C . ASN A 1 125 ? 4.704 -0.497 -11.079 1.00 82.44 125 ASN A C 1
ATOM 848 O O . ASN A 1 125 ? 3.885 -0.022 -10.291 1.00 82.44 125 ASN A O 1
ATOM 852 N N . ARG A 1 126 ? 4.401 -0.678 -12.376 1.00 84.12 126 ARG A N 1
ATOM 853 C CA . ARG A 1 126 ? 3.085 -0.371 -12.976 1.00 84.12 126 ARG A CA 1
ATOM 854 C C . ARG A 1 126 ? 2.003 -1.379 -12.608 1.00 84.12 126 ARG A C 1
ATOM 856 O O . ARG A 1 126 ? 0.854 -0.974 -12.442 1.00 84.12 126 ARG A O 1
ATOM 863 N N . ASP A 1 127 ? 2.349 -2.649 -12.506 1.00 86.69 127 ASP A N 1
ATOM 864 C CA . ASP A 1 127 ? 1.389 -3.719 -12.266 1.00 86.69 127 ASP A CA 1
ATOM 865 C C . ASP A 1 127 ? 0.890 -3.691 -10.820 1.00 86.69 127 ASP A C 1
ATOM 867 O O . ASP A 1 127 ? -0.318 -3.756 -10.605 1.00 86.69 127 ASP A O 1
ATOM 871 N N . ASN A 1 128 ? 1.767 -3.385 -9.855 1.00 85.94 128 ASN A N 1
ATOM 872 C CA . ASN A 1 128 ? 1.357 -3.089 -8.474 1.00 85.94 128 ASN A CA 1
ATOM 873 C C . ASN A 1 128 ? 0.371 -1.919 -8.396 1.00 85.94 128 ASN A C 1
ATOM 875 O O . ASN A 1 128 ? -0.610 -1.991 -7.661 1.00 85.94 128 ASN A O 1
ATOM 879 N N . ARG A 1 129 ? 0.586 -0.850 -9.179 1.00 87.12 129 ARG A N 1
ATOM 880 C CA . ARG A 1 129 ? -0.365 0.276 -9.243 1.00 87.12 129 ARG A CA 1
ATOM 881 C C . ARG A 1 129 ? -1.724 -0.167 -9.774 1.00 87.12 129 ARG A C 1
ATOM 883 O O . ARG A 1 129 ? -2.751 0.260 -9.250 1.00 87.12 129 ARG A O 1
ATOM 890 N N . ARG A 1 130 ? -1.740 -1.013 -10.810 1.00 86.62 130 ARG A N 1
ATOM 891 C CA . ARG A 1 130 ? -2.977 -1.548 -11.393 1.00 86.62 130 ARG A CA 1
ATOM 892 C C . ARG A 1 130 ? -3.715 -2.446 -10.399 1.00 86.62 130 ARG A C 1
ATOM 894 O O . ARG A 1 130 ? -4.915 -2.265 -10.225 1.00 86.62 130 ARG A O 1
ATOM 901 N N . GLU A 1 131 ? -3.010 -3.344 -9.720 1.00 87.12 131 GLU A N 1
ATOM 902 C CA . GLU A 1 131 ? -3.569 -4.180 -8.648 1.00 87.12 131 GLU A CA 1
ATOM 903 C C . GLU A 1 131 ? -4.121 -3.339 -7.498 1.00 87.12 131 GLU A C 1
ATOM 905 O O . GLU A 1 131 ? -5.249 -3.555 -7.069 1.00 87.12 131 GLU A O 1
ATOM 910 N N . ALA A 1 132 ? -3.375 -2.330 -7.035 1.00 86.81 132 ALA A N 1
ATOM 911 C CA . ALA A 1 132 ? -3.832 -1.424 -5.982 1.00 86.81 132 ALA A CA 1
ATOM 912 C C . ALA A 1 132 ? -5.160 -0.745 -6.353 1.00 86.81 132 ALA A C 1
ATOM 914 O O . ALA A 1 132 ? -6.047 -0.604 -5.509 1.00 86.81 132 ALA A O 1
ATOM 915 N N . LEU A 1 133 ? -5.308 -0.341 -7.619 1.00 86.00 133 LEU A N 1
ATOM 916 C CA . LEU A 1 133 ? -6.543 0.235 -8.150 1.00 86.00 133 LEU A CA 1
ATOM 917 C C . LEU A 1 133 ? -7.679 -0.794 -8.184 1.00 86.00 133 LEU A C 1
ATOM 919 O O . LEU A 1 133 ? -8.776 -0.495 -7.714 1.00 86.00 133 LEU A O 1
ATOM 923 N N . GLN A 1 134 ? -7.419 -1.999 -8.696 1.00 85.88 134 GLN A N 1
ATOM 924 C CA . GLN A 1 134 ? -8.420 -3.066 -8.809 1.00 85.88 134 GLN A CA 1
ATOM 925 C C . GLN A 1 134 ? -8.895 -3.578 -7.443 1.00 85.88 134 GLN A C 1
ATOM 927 O O . GLN A 1 134 ? -10.084 -3.831 -7.265 1.00 85.88 134 GLN A O 1
ATOM 932 N N . ALA A 1 135 ? -8.001 -3.651 -6.458 1.00 84.81 135 ALA A N 1
ATOM 933 C CA . ALA A 1 135 ? -8.322 -4.049 -5.089 1.00 84.81 135 ALA A CA 1
ATOM 934 C C . ALA A 1 135 ? -9.094 -2.968 -4.298 1.00 84.81 135 ALA A C 1
ATOM 936 O O . ALA A 1 135 ? -9.513 -3.206 -3.163 1.00 84.81 135 ALA A O 1
ATOM 937 N N . GLY A 1 136 ? -9.289 -1.772 -4.868 1.00 84.75 136 GLY A N 1
ATOM 938 C CA . GLY A 1 136 ? -9.969 -0.659 -4.201 1.00 84.75 136 GLY A CA 1
ATOM 939 C C . GLY A 1 136 ? -9.089 0.093 -3.197 1.00 84.75 136 GLY A C 1
ATOM 940 O O . GLY A 1 136 ? -9.606 0.747 -2.289 1.00 84.75 136 GLY A O 1
ATOM 941 N N . GLY A 1 137 ? -7.763 0.035 -3.357 1.00 84.75 137 GLY A N 1
ATOM 942 C CA . GLY A 1 137 ? -6.797 0.685 -2.469 1.00 84.75 137 GLY A CA 1
ATOM 943 C C . GLY A 1 137 ? -6.968 2.199 -2.389 1.00 84.75 137 GLY A C 1
ATOM 944 O O . GLY A 1 137 ? -6.782 2.773 -1.323 1.00 84.75 137 GLY A O 1
ATOM 945 N N . VAL A 1 138 ? -7.410 2.849 -3.472 1.00 86.31 138 VAL A N 1
ATOM 946 C CA . VAL A 1 138 ? -7.649 4.304 -3.492 1.00 86.31 138 VAL A CA 1
ATOM 947 C C . VAL A 1 138 ? -8.692 4.719 -2.458 1.00 86.31 138 VAL A C 1
ATOM 949 O O . VAL A 1 138 ? -8.463 5.681 -1.734 1.00 86.31 138 VAL A O 1
ATOM 952 N N . ALA A 1 139 ? -9.803 3.988 -2.337 1.00 84.56 139 ALA A N 1
ATOM 953 C CA . ALA A 1 139 ? -10.840 4.313 -1.358 1.00 84.56 139 ALA A CA 1
ATOM 954 C C . ALA A 1 139 ? -10.316 4.175 0.082 1.00 84.56 139 ALA A C 1
ATOM 956 O O . ALA A 1 139 ? -10.559 5.051 0.911 1.00 84.56 139 ALA A O 1
ATOM 957 N N . GLY A 1 140 ? -9.538 3.119 0.356 1.00 84.62 140 GLY A N 1
ATOM 958 C CA . GLY A 1 140 ? -8.889 2.919 1.654 1.00 84.62 140 GLY A CA 1
ATOM 959 C C . GLY A 1 140 ? -7.894 4.033 1.988 1.00 84.62 140 GLY A C 1
ATOM 960 O O . GLY A 1 140 ? -7.949 4.608 3.070 1.00 84.62 140 GLY A O 1
ATOM 961 N N . LEU A 1 141 ? -7.034 4.402 1.036 1.00 86.25 141 LEU A N 1
ATOM 962 C CA . LEU A 1 141 ? -6.044 5.465 1.219 1.00 86.25 141 LEU A CA 1
ATOM 963 C C . LEU A 1 141 ? -6.689 6.849 1.385 1.00 86.25 141 LEU A C 1
ATOM 965 O O . LEU A 1 141 ? -6.237 7.626 2.218 1.00 86.25 141 LEU A O 1
ATOM 969 N N . VAL A 1 142 ? -7.761 7.156 0.646 1.00 87.06 142 VAL A N 1
ATOM 970 C CA . VAL A 1 142 ? -8.518 8.409 0.821 1.00 87.06 142 VAL A CA 1
ATOM 971 C C . VAL A 1 142 ? -9.157 8.470 2.209 1.00 87.06 142 VAL A C 1
ATOM 973 O O . VAL A 1 142 ? -9.113 9.520 2.844 1.00 87.06 142 VAL A O 1
ATOM 976 N N . GLY A 1 143 ? -9.678 7.351 2.722 1.00 84.94 143 GLY A N 1
ATOM 977 C CA . GLY A 1 143 ? -10.165 7.273 4.102 1.00 84.94 143 GLY A CA 1
ATOM 978 C C . GLY A 1 143 ? -9.072 7.581 5.132 1.00 84.94 143 GLY A C 1
ATOM 979 O O . GLY A 1 143 ? -9.315 8.304 6.097 1.00 84.94 143 GLY A O 1
ATOM 980 N N . LEU A 1 144 ? -7.844 7.114 4.890 1.00 84.00 144 LEU A N 1
ATOM 981 C CA . LEU A 1 144 ? -6.698 7.358 5.772 1.00 84.00 144 LEU A CA 1
ATOM 982 C C . LEU A 1 144 ? -6.193 8.808 5.767 1.00 84.00 144 LEU A C 1
ATOM 984 O O . LEU A 1 144 ? -5.561 9.221 6.739 1.00 84.00 144 LEU A O 1
ATOM 988 N N . LEU A 1 145 ? -6.512 9.613 4.747 1.00 84.50 145 LEU A N 1
ATOM 989 C CA . LEU A 1 145 ? -6.220 11.054 4.763 1.00 84.50 145 LEU A CA 1
ATOM 990 C C . LEU A 1 145 ? -7.002 11.795 5.857 1.00 84.50 145 LEU A C 1
ATOM 992 O O . LEU A 1 145 ? -6.541 12.822 6.349 1.00 84.50 145 LEU A O 1
ATOM 996 N N . GLY A 1 146 ? -8.160 11.271 6.266 1.00 80.25 146 GLY A N 1
ATOM 997 C CA . GLY A 1 146 ? -8.946 11.800 7.383 1.00 80.25 146 GLY A CA 1
ATOM 998 C C . GLY A 1 146 ? -8.481 11.320 8.762 1.00 80.25 146 GLY A C 1
ATOM 999 O O . GLY A 1 146 ? -9.126 11.643 9.755 1.00 80.25 146 GLY A O 1
ATOM 1000 N N . SER A 1 147 ? -7.406 10.527 8.840 1.00 78.81 147 SER A N 1
ATOM 1001 C CA . SER A 1 147 ? -6.901 9.987 10.104 1.00 78.81 147 SER A CA 1
ATOM 1002 C C . SER A 1 147 ? -6.261 11.071 10.976 1.00 78.81 147 SER A C 1
ATOM 1004 O O . SER A 1 147 ? -5.608 11.983 10.477 1.00 78.81 147 SER A O 1
ATOM 1006 N N . SER A 1 148 ? -6.377 10.929 12.295 1.00 77.38 148 SER A N 1
ATOM 1007 C CA . SER A 1 148 ? -5.765 11.815 13.296 1.00 77.38 148 SER A CA 1
ATOM 1008 C C . SER A 1 148 ? -4.232 11.706 13.364 1.00 77.38 148 SER A C 1
ATOM 1010 O O . SER A 1 148 ? -3.588 12.471 14.081 1.00 77.38 148 SER A O 1
ATOM 1012 N N . HIS A 1 149 ? -3.638 10.729 12.670 1.00 77.69 149 HIS A N 1
ATOM 1013 C CA . HIS A 1 149 ? -2.212 10.419 12.729 1.00 77.69 149 HIS A CA 1
ATOM 1014 C C . HIS A 1 149 ? -1.458 10.974 11.517 1.00 77.69 149 HIS A C 1
ATOM 1016 O O . HIS A 1 149 ? -1.623 10.491 10.396 1.00 77.69 149 HIS A O 1
ATOM 1022 N N . ALA A 1 150 ? -0.550 11.924 11.761 1.00 80.81 150 ALA A N 1
ATOM 1023 C CA . ALA A 1 150 ? 0.230 12.590 10.713 1.00 80.81 150 ALA A CA 1
ATOM 1024 C C . ALA A 1 150 ? 1.029 11.610 9.832 1.00 80.81 150 ALA A C 1
ATOM 1026 O O . ALA A 1 150 ? 1.040 11.740 8.612 1.00 80.81 150 ALA A O 1
ATOM 1027 N N . VAL A 1 151 ? 1.644 10.584 10.433 1.00 79.44 151 VAL A N 1
ATOM 1028 C CA . VAL A 1 151 ? 2.412 9.559 9.698 1.00 79.44 151 VAL A CA 1
ATOM 1029 C C . VAL A 1 151 ? 1.513 8.759 8.751 1.00 79.44 151 VAL A C 1
ATOM 1031 O O . VAL A 1 151 ? 1.894 8.477 7.613 1.00 79.44 151 VAL A O 1
ATOM 1034 N N . THR A 1 152 ? 0.303 8.416 9.195 1.00 82.75 152 THR A N 1
ATOM 1035 C CA . THR A 1 152 ? -0.690 7.706 8.382 1.00 82.75 152 THR A CA 1
ATOM 1036 C C . THR A 1 152 ? -1.166 8.576 7.222 1.00 82.75 152 THR A C 1
ATOM 1038 O O . THR A 1 152 ? -1.234 8.091 6.094 1.00 82.75 152 THR A O 1
ATOM 1041 N N . GLN A 1 153 ? -1.416 9.866 7.469 1.00 86.81 153 GLN A N 1
ATOM 1042 C CA . GLN A 1 153 ? -1.802 10.825 6.429 1.00 86.81 153 GLN A CA 1
ATOM 1043 C C . GLN A 1 153 ? -0.700 11.014 5.383 1.00 86.81 153 GLN A C 1
ATOM 1045 O O . GLN A 1 153 ? -0.980 10.947 4.186 1.00 86.81 153 GLN A O 1
ATOM 1050 N N . GLU A 1 154 ? 0.550 11.204 5.813 1.00 86.75 154 GLU A N 1
ATOM 1051 C CA . GLU A 1 154 ? 1.699 11.354 4.913 1.00 86.75 154 GLU A CA 1
ATOM 1052 C C . GLU A 1 154 ? 1.883 10.105 4.046 1.00 86.75 154 GLU A C 1
ATOM 1054 O O . GLU A 1 154 ? 2.008 10.193 2.823 1.00 86.75 154 GLU A O 1
ATOM 1059 N N . SER A 1 155 ? 1.826 8.927 4.668 1.00 84.75 155 SER A N 1
ATOM 1060 C CA . SER A 1 155 ? 1.973 7.648 3.971 1.00 84.75 155 SER A CA 1
ATOM 1061 C C . SER A 1 155 ? 0.843 7.423 2.969 1.00 84.75 155 SER A C 1
ATOM 1063 O O . SER A 1 155 ? 1.096 6.998 1.840 1.00 84.75 155 SER A O 1
ATOM 1065 N N . ALA A 1 156 ? -0.395 7.757 3.342 1.00 86.88 156 ALA A N 1
ATOM 1066 C CA . ALA A 1 156 ? -1.549 7.660 2.459 1.00 86.88 156 ALA A CA 1
ATOM 1067 C C . ALA A 1 156 ? -1.456 8.636 1.277 1.00 86.88 156 ALA A C 1
ATOM 1069 O O . ALA A 1 156 ? -1.681 8.238 0.131 1.00 86.88 156 ALA A O 1
ATOM 1070 N N . ALA A 1 157 ? -1.058 9.885 1.527 1.00 87.31 157 ALA A N 1
ATOM 1071 C CA . ALA A 1 157 ? -0.837 10.881 0.485 1.00 87.31 157 ALA A CA 1
ATOM 1072 C C . ALA A 1 157 ? 0.287 10.458 -0.471 1.00 87.31 157 ALA A C 1
ATOM 1074 O O . ALA A 1 157 ? 0.135 10.579 -1.686 1.00 87.31 157 ALA A O 1
ATOM 1075 N N . ASN A 1 158 ? 1.383 9.903 0.051 1.00 87.56 158 ASN A N 1
ATOM 1076 C CA . ASN A 1 158 ? 2.496 9.406 -0.756 1.00 87.56 158 ASN A CA 1
ATOM 1077 C C . ASN A 1 158 ? 2.097 8.178 -1.595 1.00 87.56 158 ASN A C 1
ATOM 1079 O O . ASN A 1 158 ? 2.411 8.102 -2.784 1.00 87.56 158 ASN A O 1
ATOM 1083 N N . ALA A 1 159 ? 1.345 7.239 -1.013 1.00 87.06 159 ALA A N 1
ATOM 1084 C CA . ALA A 1 159 ? 0.806 6.091 -1.738 1.00 87.06 159 ALA A CA 1
ATOM 1085 C C . ALA A 1 159 ? -0.113 6.533 -2.882 1.00 87.06 159 ALA A C 1
ATOM 1087 O O . ALA A 1 159 ? 0.059 6.094 -4.021 1.00 87.06 159 ALA A O 1
ATOM 1088 N N . LEU A 1 160 ? -1.038 7.458 -2.607 1.00 86.81 160 LEU A N 1
ATOM 1089 C CA . LEU A 1 160 ? -1.905 8.050 -3.624 1.00 86.81 160 LEU A CA 1
ATOM 1090 C C . LEU A 1 160 ? -1.094 8.784 -4.688 1.00 86.81 160 LEU A C 1
ATOM 1092 O O . LEU A 1 160 ? -1.345 8.585 -5.872 1.00 86.81 160 LEU A O 1
ATOM 1096 N N . ALA A 1 161 ? -0.086 9.566 -4.302 1.00 86.81 161 ALA A N 1
ATOM 1097 C CA . ALA A 1 161 ? 0.794 10.238 -5.247 1.00 86.81 161 ALA A CA 1
ATOM 1098 C C . ALA A 1 161 ? 1.505 9.235 -6.161 1.00 86.81 161 ALA A C 1
ATOM 1100 O O . ALA A 1 161 ? 1.619 9.499 -7.352 1.00 86.81 161 ALA A O 1
ATOM 1101 N N . ASN A 1 162 ? 1.933 8.075 -5.656 1.00 85.50 162 ASN A N 1
ATOM 1102 C CA . ASN A 1 162 ? 2.580 7.043 -6.469 1.00 85.50 162 ASN A CA 1
ATOM 1103 C C . ASN A 1 162 ? 1.594 6.296 -7.375 1.00 85.50 162 ASN A C 1
ATOM 1105 O O . ASN A 1 162 ? 1.936 6.014 -8.521 1.00 85.50 162 ASN A O 1
ATOM 1109 N N . ILE A 1 163 ? 0.369 6.028 -6.916 1.00 81.50 163 ILE A N 1
ATOM 1110 C CA . ILE A 1 163 ? -0.688 5.397 -7.727 1.00 81.50 163 ILE A CA 1
ATOM 1111 C C . ILE A 1 163 ? -1.177 6.352 -8.829 1.00 81.50 163 ILE A C 1
ATOM 1113 O O . ILE A 1 163 ? -1.338 5.943 -9.979 1.00 81.50 163 ILE A O 1
ATOM 1117 N N . VAL A 1 164 ? -1.375 7.631 -8.490 1.00 77.75 164 VAL A N 1
ATOM 1118 C CA . VAL A 1 164 ? -1.857 8.690 -9.392 1.00 77.75 164 VAL A CA 1
ATOM 1119 C C . VAL A 1 164 ? -0.745 9.244 -10.272 1.00 77.75 164 VAL A C 1
ATOM 1121 O O . VAL A 1 164 ? -1.058 9.756 -11.349 1.00 77.75 164 VAL A O 1
ATOM 1124 N N . LYS A 1 165 ? 0.537 9.115 -9.880 1.00 69.31 165 LYS A N 1
ATOM 1125 C CA . LYS A 1 165 ? 1.702 9.325 -10.756 1.00 69.31 165 LYS A CA 1
ATOM 1126 C C . LYS A 1 165 ? 1.608 8.339 -11.911 1.00 69.31 165 LYS A C 1
ATOM 1128 O O . LYS A 1 165 ? 2.280 7.312 -11.998 1.00 69.31 165 LYS A O 1
ATOM 1133 N N . ARG A 1 166 ? 0.794 8.730 -12.880 1.00 53.22 166 ARG A N 1
ATOM 1134 C CA . ARG A 1 166 ? 0.832 8.289 -14.248 1.00 53.22 166 ARG A CA 1
ATOM 1135 C C . ARG A 1 166 ? 2.198 8.752 -14.726 1.00 53.22 166 ARG A C 1
ATOM 1137 O O . ARG A 1 166 ? 2.333 9.855 -15.247 1.00 53.22 166 ARG A O 1
ATOM 1144 N N . LYS A 1 167 ? 3.230 7.908 -14.594 1.00 51.16 167 LYS A N 1
ATOM 1145 C CA . LYS A 1 167 ? 4.212 7.906 -15.674 1.00 51.16 167 LYS A CA 1
ATOM 1146 C C . LYS A 1 167 ? 3.365 7.616 -16.905 1.00 51.16 167 LYS A C 1
ATOM 1148 O O . LYS A 1 167 ? 2.809 6.524 -17.061 1.00 51.16 167 LYS A O 1
ATOM 1153 N N . ILE A 1 168 ? 3.128 8.653 -17.687 1.00 46.09 168 ILE A N 1
ATOM 1154 C CA . ILE A 1 168 ? 2.477 8.568 -18.977 1.00 46.09 168 ILE A CA 1
ATOM 1155 C C . ILE A 1 168 ? 3.481 7.855 -19.882 1.00 46.09 168 ILE A C 1
ATOM 1157 O O . ILE A 1 168 ? 4.091 8.482 -20.730 1.00 46.09 168 ILE A O 1
ATOM 1161 N N . ASP A 1 169 ? 3.695 6.555 -19.691 1.00 47.31 169 ASP A N 1
ATOM 1162 C CA . ASP A 1 169 ? 4.328 5.767 -20.741 1.00 47.31 169 ASP A CA 1
ATOM 1163 C C . ASP A 1 169 ? 3.161 5.383 -21.640 1.00 47.31 169 ASP A C 1
ATOM 1165 O O . ASP A 1 169 ? 2.387 4.475 -21.347 1.00 47.31 169 ASP A O 1
ATOM 1169 N N . ALA A 1 170 ? 2.903 6.292 -22.577 1.00 48.28 170 ALA A N 1
ATOM 1170 C CA . ALA A 1 170 ? 2.963 5.993 -23.997 1.00 48.28 170 ALA A CA 1
ATOM 1171 C C . ALA A 1 170 ? 2.257 4.734 -24.529 1.00 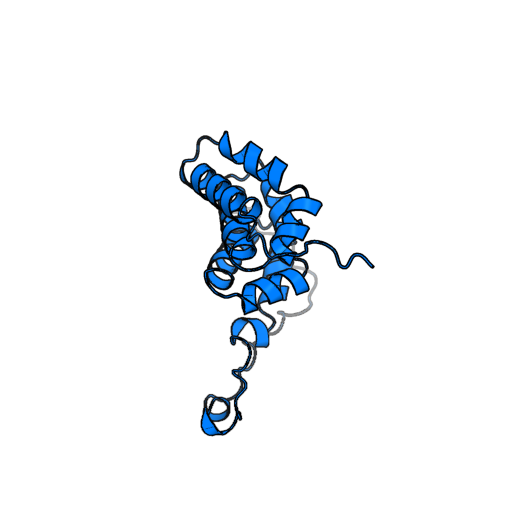48.28 170 ALA A C 1
ATOM 1173 O O . ALA A 1 170 ? 2.555 4.344 -25.648 1.00 48.28 170 ALA A O 1
ATOM 1174 N N . ASP A 1 171 ? 1.257 4.164 -23.855 1.00 46.06 171 ASP A N 1
ATOM 1175 C CA . ASP A 1 171 ? 0.277 3.321 -24.550 1.00 46.06 171 ASP A CA 1
ATOM 1176 C C . ASP A 1 171 ? -0.793 4.214 -25.187 1.00 46.06 171 ASP A C 1
ATOM 1178 O O . ASP A 1 171 ? -1.986 4.198 -24.871 1.00 46.06 171 ASP A O 1
ATOM 1182 N N . ARG A 1 172 ? -0.338 5.074 -26.103 1.00 48.41 172 ARG A N 1
ATOM 1183 C CA . ARG A 1 172 ? -1.200 5.555 -27.173 1.00 48.41 172 ARG A CA 1
ATOM 1184 C C . ARG A 1 172 ? -1.328 4.367 -28.126 1.00 48.41 172 ARG A C 1
ATOM 1186 O O . ARG A 1 172 ? -0.597 4.311 -29.099 1.00 48.41 172 ARG A O 1
ATOM 1193 N N . ARG A 1 173 ? -2.213 3.432 -27.754 1.00 47.88 173 ARG A N 1
ATOM 1194 C CA . ARG A 1 173 ? -2.986 2.500 -28.588 1.00 47.88 173 ARG A CA 1
ATOM 1195 C C . ARG A 1 173 ? -2.249 2.025 -29.860 1.00 47.88 173 ARG A C 1
ATOM 1197 O O . ARG A 1 173 ? -2.134 2.835 -30.779 1.00 47.88 173 ARG A O 1
ATOM 1204 N N . PRO A 1 174 ? -1.892 0.735 -30.028 1.00 49.56 174 PRO A N 1
ATOM 1205 C CA . PRO A 1 174 ? -1.705 0.216 -31.378 1.00 49.56 174 PRO A CA 1
ATOM 1206 C C . PRO A 1 174 ? -3.072 0.283 -32.073 1.00 49.56 174 PRO A C 1
ATOM 1208 O O . PRO A 1 174 ? -3.958 -0.534 -31.830 1.00 49.56 174 PRO A O 1
ATOM 1211 N N . ALA A 1 175 ? -3.295 1.339 -32.850 1.00 49.69 175 ALA A N 1
ATOM 1212 C CA . ALA A 1 175 ? -4.427 1.444 -33.750 1.00 49.69 175 ALA A CA 1
ATOM 1213 C C . ALA A 1 175 ? -3.913 1.344 -35.178 1.00 49.69 175 ALA A C 1
ATOM 1215 O O . ALA A 1 175 ? -3.157 2.216 -35.607 1.00 49.69 175 ALA A O 1
ATOM 1216 N N . SER A 1 176 ? -4.423 0.296 -35.836 1.00 53.47 176 SER A N 1
ATOM 1217 C CA . SER A 1 176 ? -4.379 -0.059 -37.262 1.00 53.47 176 SER A CA 1
ATOM 1218 C C . SER A 1 176 ? -3.012 -0.369 -37.852 1.00 53.47 176 SER A C 1
ATOM 1220 O O . SER A 1 176 ? -2.268 0.588 -38.146 1.00 53.47 176 SER A O 1
#

pLDDT: mean 71.46, std 19.61, range [29.0, 90.56]

Sequence (176 aa):
AAAAAAAAAAAAAGMGPPAPVGPPQLPAASAWQPSALGGLMPPPIFLAAGGMNVLVDMLKAQGNERAQTQAAGALFEACANNPENQAGLFNAGGMPHMVELLKRADQPDLQAKAAQAIAAACGQNRDNRREALQAGGVAGLVGLLGSSHAVTQESAANALANIVKRKIDADRRPAS